Protein AF-A0A9C8AJG7-F1 (afdb_monomer_lite)

pLDDT: mean 91.14, std 8.55, range [65.0, 98.56]

Sequence (65 aa):
VILEERQEGLFLRPAAAFPVEIYTPERKAEFLLNNAVTPEDYRRAVEEVSRMGLAPEKIPHEKPR

Foldseek 3Di:
DDWDADPVGIDDDDDDDDDDDDDDLLVVLQCQQAPQQDPVSNVVSCVVNVVSVHHSVPRDHDHHD

Radius of gyration: 20.15 Å; chains: 1; bounding box: 24×40×53 Å

Secondary structure (DSSP, 8-state):
--EEEETTEEEEPP---PPPP---HHHHHHHHHHT--SHHHHHHHHHHHHHTT--GGGS--PPP-

Structure (mmCIF, N/CA/C/O backbone):
data_AF-A0A9C8AJG7-F1
#
_entry.id   AF-A0A9C8AJG7-F1
#
loop_
_atom_site.group_PDB
_atom_site.id
_atom_site.type_symbol
_atom_site.label_atom_id
_atom_site.label_alt_id
_atom_site.label_comp_id
_atom_site.label_asym_id
_atom_site.label_entity_id
_atom_site.label_seq_id
_atom_site.pdbx_PDB_ins_code
_atom_site.Cartn_x
_atom_site.Cartn_y
_atom_site.Cartn_z
_atom_site.occupancy
_atom_site.B_iso_or_equiv
_atom_site.auth_seq_id
_atom_site.auth_comp_id
_atom_site.auth_asym_id
_atom_site.auth_atom_id
_atom_site.pdbx_PDB_model_num
ATOM 1 N N . VAL A 1 1 ? 2.877 9.267 25.701 1.00 65.00 1 VAL A N 1
ATOM 2 C CA . VAL A 1 1 ? 2.315 10.224 26.685 1.00 65.00 1 VAL A CA 1
ATOM 3 C C . VAL A 1 1 ? 3.347 11.317 26.891 1.00 65.00 1 VAL A C 1
ATOM 5 O O . VAL A 1 1 ? 4.509 10.971 27.054 1.00 65.00 1 VAL A O 1
ATOM 8 N N . ILE A 1 2 ? 2.962 12.592 26.787 1.00 75.25 2 ILE A N 1
ATOM 9 C CA . ILE A 1 2 ? 3.871 13.738 26.974 1.00 75.25 2 ILE A CA 1
ATOM 10 C C . ILE A 1 2 ? 3.478 14.440 28.272 1.00 75.25 2 ILE A C 1
ATOM 12 O O . ILE A 1 2 ? 2.292 14.693 28.494 1.00 75.25 2 ILE A O 1
ATOM 16 N N . LEU A 1 3 ? 4.478 14.722 29.105 1.00 78.69 3 LEU A N 1
ATOM 17 C CA . LEU A 1 3 ? 4.345 15.369 30.403 1.00 78.69 3 LEU A CA 1
ATOM 18 C C . LEU A 1 3 ? 5.055 16.726 30.339 1.00 78.69 3 LEU A C 1
ATOM 20 O O . LEU A 1 3 ? 6.239 16.773 30.013 1.00 78.69 3 LEU A O 1
ATOM 24 N N . GLU A 1 4 ? 4.338 17.812 30.613 1.00 83.12 4 GLU A N 1
ATOM 25 C CA . GLU A 1 4 ? 4.909 19.163 30.682 1.00 83.12 4 GLU A CA 1
ATOM 26 C C . GLU A 1 4 ? 4.909 19.643 32.138 1.00 83.12 4 GLU A C 1
ATOM 28 O O . GLU A 1 4 ? 3.895 19.531 32.824 1.00 83.12 4 GLU A O 1
ATOM 33 N N . GLU A 1 5 ? 6.020 20.196 32.621 1.00 83.69 5 GLU A N 1
ATOM 34 C CA . GLU A 1 5 ? 6.065 20.860 33.928 1.00 83.69 5 GLU A CA 1
ATOM 35 C C . GLU A 1 5 ? 5.474 22.275 33.823 1.00 83.69 5 GLU A C 1
ATOM 37 O O . GLU A 1 5 ? 5.788 23.024 32.894 1.00 83.69 5 GLU A O 1
ATOM 42 N N . ARG A 1 6 ? 4.598 22.649 34.760 1.00 83.31 6 ARG A N 1
ATOM 43 C CA . ARG A 1 6 ? 4.014 23.993 34.891 1.00 83.31 6 ARG A CA 1
ATOM 44 C C . ARG A 1 6 ? 4.074 24.454 36.347 1.00 83.31 6 ARG A C 1
ATOM 46 O O . ARG A 1 6 ? 4.243 23.643 37.249 1.00 83.31 6 ARG A O 1
ATOM 53 N N . GLN A 1 7 ? 3.901 25.761 36.577 1.00 79.12 7 GLN A N 1
ATOM 54 C CA . GLN A 1 7 ? 4.004 26.382 37.912 1.00 79.12 7 GLN A CA 1
ATOM 55 C C . GLN A 1 7 ? 3.120 25.721 38.988 1.00 79.12 7 GLN A C 1
ATOM 57 O O . GLN A 1 7 ? 3.475 25.754 40.161 1.00 79.12 7 GLN A O 1
ATOM 62 N N . GLU A 1 8 ? 2.006 25.096 38.596 1.00 78.12 8 GLU A N 1
ATOM 63 C CA . GLU A 1 8 ? 1.058 24.425 39.500 1.00 78.12 8 GLU A CA 1
ATOM 64 C C . GLU A 1 8 ? 1.162 22.884 39.475 1.00 78.12 8 GLU A C 1
ATOM 66 O O . GLU A 1 8 ? 0.346 22.199 40.088 1.00 78.12 8 GLU A O 1
ATOM 71 N N . GLY A 1 9 ? 2.155 22.315 38.778 1.00 83.94 9 GLY A N 1
ATOM 72 C CA . GLY A 1 9 ? 2.395 20.871 38.715 1.00 83.94 9 GLY A CA 1
ATOM 73 C C . GLY A 1 9 ? 2.560 20.320 37.297 1.00 83.94 9 GLY A C 1
ATOM 74 O O . GLY A 1 9 ? 2.971 21.015 36.371 1.00 83.94 9 GLY A O 1
ATOM 75 N N . LEU A 1 10 ? 2.263 19.032 37.124 1.00 85.25 10 LEU A N 1
ATOM 76 C CA . LEU A 1 10 ? 2.456 18.319 35.860 1.00 85.25 10 LEU A CA 1
ATOM 77 C C . LEU A 1 10 ? 1.202 18.400 34.985 1.00 85.25 10 LEU A C 1
ATOM 79 O O . LEU A 1 10 ? 0.122 17.961 35.379 1.00 85.25 10 LEU A O 1
ATOM 83 N N . PHE A 1 11 ? 1.356 18.910 33.767 1.00 80.94 11 PHE A N 1
ATOM 84 C CA . PHE A 1 11 ? 0.304 18.951 32.763 1.00 80.94 11 PHE A CA 1
ATOM 85 C C . PHE A 1 11 ? 0.413 17.738 31.834 1.00 80.94 11 PHE A C 1
ATOM 87 O O . PHE A 1 11 ? 1.319 17.629 31.003 1.00 80.94 11 PHE A O 1
ATOM 94 N N . LEU A 1 12 ? -0.532 16.809 31.980 1.00 83.25 12 LEU A N 1
ATOM 95 C CA . LEU A 1 12 ? -0.723 15.692 31.059 1.00 83.25 12 LEU A CA 1
ATOM 96 C C . LEU A 1 12 ? -1.545 16.161 29.863 1.00 83.25 12 LEU A C 1
ATOM 98 O O . LEU A 1 12 ? -2.685 16.599 30.020 1.00 83.25 12 LEU A O 1
ATOM 102 N N . ARG A 1 13 ? -0.998 16.012 28.651 1.00 80.69 13 ARG A N 1
ATOM 103 C CA . ARG A 1 13 ? -1.804 16.217 27.443 1.00 80.69 13 ARG A CA 1
ATOM 104 C C . ARG A 1 13 ? -2.943 15.187 27.412 1.00 80.69 13 ARG A C 1
ATOM 106 O O . ARG A 1 13 ? -2.645 13.993 27.523 1.00 80.69 13 ARG A O 1
ATOM 113 N N . PRO A 1 14 ? -4.212 15.615 27.246 1.00 78.19 14 PRO A N 1
ATOM 114 C CA . PRO A 1 14 ? -5.335 14.695 27.132 1.00 78.19 14 PRO A CA 1
ATOM 115 C C . PRO A 1 14 ? -5.078 13.671 26.029 1.00 78.19 14 PRO A C 1
ATOM 117 O O . PRO A 1 14 ? -4.702 14.029 24.911 1.00 78.19 14 PRO A O 1
ATOM 120 N N . ALA A 1 15 ? -5.272 12.392 26.343 1.00 77.50 15 ALA A N 1
ATOM 121 C CA . ALA A 1 15 ? -5.251 11.349 25.334 1.00 77.50 15 ALA A CA 1
ATOM 122 C C . ALA A 1 15 ? -6.473 11.537 24.424 1.00 77.50 15 ALA A C 1
ATOM 124 O O . ALA A 1 15 ? -7.611 11.424 24.876 1.00 77.50 15 ALA A O 1
ATOM 125 N N . ALA A 1 16 ? -6.238 11.859 23.154 1.00 79.81 16 ALA A N 1
ATOM 126 C CA . ALA A 1 16 ? -7.287 11.937 22.147 1.00 79.81 16 ALA A CA 1
ATOM 127 C C . ALA A 1 16 ? -7.434 10.578 21.452 1.00 79.81 16 ALA A C 1
ATOM 129 O O . ALA A 1 16 ? -6.443 9.984 21.021 1.00 79.81 16 ALA A O 1
ATOM 130 N N . ALA A 1 17 ? -8.671 10.092 21.339 1.00 77.19 17 ALA A N 1
ATOM 131 C CA . ALA A 1 17 ? -8.992 8.949 20.498 1.00 77.19 17 ALA A CA 1
ATOM 132 C C . ALA A 1 17 ? -9.212 9.446 19.065 1.00 77.19 17 ALA A C 1
ATOM 134 O O . ALA A 1 17 ? -10.151 10.196 18.802 1.00 77.19 17 ALA A O 1
ATOM 135 N N . PHE A 1 18 ? -8.338 9.036 18.150 1.00 80.88 18 PHE A N 1
ATOM 136 C CA . PHE A 1 18 ? -8.520 9.274 16.722 1.00 80.88 18 PHE A CA 1
ATOM 137 C C . PHE A 1 18 ? -9.163 8.039 16.081 1.00 80.88 18 PHE A C 1
ATOM 139 O O . PHE A 1 18 ? -8.828 6.917 16.477 1.00 80.88 18 PHE A O 1
ATOM 146 N N . PRO A 1 19 ? -10.077 8.210 15.111 1.00 78.44 19 PRO A N 1
ATOM 147 C CA . PRO A 1 19 ? -10.591 7.0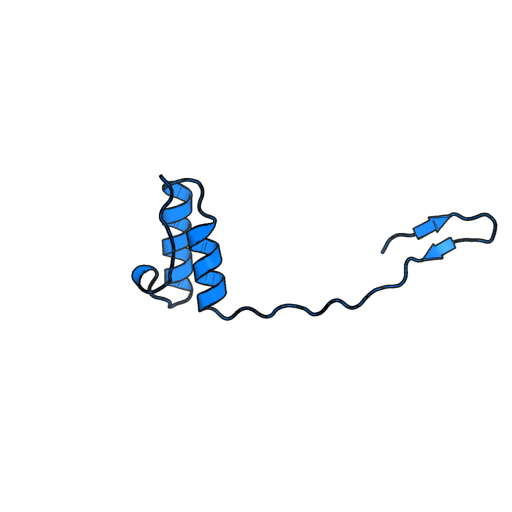83 14.349 1.00 78.44 19 PRO A CA 1
ATOM 148 C C . PRO A 1 19 ? -9.426 6.366 13.661 1.00 78.44 19 PRO A C 1
ATOM 150 O O . PRO A 1 19 ? -8.588 6.993 13.015 1.00 78.44 19 PRO A O 1
ATOM 153 N N . VAL A 1 20 ? -9.370 5.045 13.823 1.00 82.31 20 VAL A N 1
ATOM 154 C CA . VAL A 1 20 ? -8.400 4.205 13.121 1.00 82.31 20 VAL A CA 1
ATOM 155 C C . VAL A 1 20 ? -9.015 3.826 11.787 1.00 82.31 20 VAL A C 1
ATOM 157 O O . VAL A 1 20 ? -10.058 3.174 11.745 1.00 82.31 20 VAL A O 1
ATOM 160 N N . GLU A 1 21 ? -8.381 4.236 10.694 1.00 80.31 21 GLU A N 1
ATOM 161 C CA . GLU A 1 21 ? -8.825 3.827 9.370 1.00 80.31 21 GLU A CA 1
ATOM 162 C C . GLU A 1 21 ? -8.422 2.369 9.114 1.00 80.31 21 GLU A C 1
ATOM 164 O O . GLU A 1 21 ? -7.241 2.013 9.114 1.00 80.31 21 GLU A O 1
ATOM 169 N N . ILE A 1 22 ? -9.419 1.500 8.932 1.00 89.12 22 ILE A N 1
ATOM 170 C CA . ILE A 1 22 ? -9.210 0.083 8.633 1.00 89.12 22 ILE A CA 1
ATOM 171 C C . ILE A 1 22 ? -9.268 -0.101 7.119 1.00 89.12 22 ILE A C 1
ATOM 173 O O . ILE A 1 22 ? -10.341 -0.112 6.521 1.00 89.12 22 ILE A O 1
ATOM 177 N N . TYR A 1 23 ? -8.103 -0.277 6.501 1.00 92.00 23 TYR A N 1
ATOM 178 C CA . TYR A 1 23 ? -8.016 -0.537 5.066 1.00 92.00 23 TYR A CA 1
ATOM 179 C C . TYR A 1 23 ? -8.313 -1.991 4.710 1.00 92.00 23 TYR A C 1
ATOM 181 O O . TYR A 1 23 ? -7.837 -2.921 5.377 1.00 92.00 23 TYR A O 1
ATOM 189 N N . THR A 1 24 ? -9.024 -2.171 3.594 1.00 95.50 24 THR A N 1
ATOM 190 C CA . THR A 1 24 ? -9.196 -3.482 2.962 1.00 95.50 24 THR A CA 1
ATOM 191 C C . THR A 1 24 ? -7.847 -4.021 2.464 1.00 95.50 24 THR A C 1
ATOM 193 O O . THR A 1 24 ? -6.905 -3.242 2.259 1.00 95.50 24 THR A O 1
ATOM 196 N N . PRO A 1 25 ? -7.714 -5.344 2.264 1.00 96.75 25 PRO A N 1
ATOM 197 C CA . PRO A 1 25 ? -6.509 -5.928 1.678 1.00 96.75 25 PRO A CA 1
ATOM 198 C C . PRO A 1 25 ? -6.109 -5.280 0.343 1.00 96.75 25 PRO A C 1
ATOM 200 O O . PRO A 1 25 ? -4.934 -4.993 0.134 1.00 96.75 25 PRO A O 1
ATOM 203 N N . GLU A 1 26 ? -7.076 -4.970 -0.520 1.00 97.38 26 GLU A N 1
ATOM 204 C CA . GLU A 1 26 ? -6.856 -4.353 -1.833 1.00 97.38 26 GLU A CA 1
ATOM 205 C C . GLU A 1 26 ? -6.314 -2.932 -1.697 1.00 97.38 26 GLU A C 1
ATOM 207 O O . GLU A 1 26 ? -5.369 -2.563 -2.392 1.00 97.38 26 GLU A O 1
ATOM 212 N N . ARG A 1 27 ? -6.847 -2.147 -0.751 1.00 97.19 27 ARG A N 1
ATOM 213 C CA . ARG A 1 27 ? -6.352 -0.791 -0.501 1.00 97.19 27 ARG A CA 1
ATOM 214 C C . ARG A 1 27 ? -4.928 -0.800 0.059 1.00 97.19 27 ARG A C 1
ATOM 216 O O . ARG A 1 27 ? -4.117 0.047 -0.302 1.00 97.19 27 ARG A O 1
ATOM 223 N N . LYS A 1 28 ? -4.587 -1.781 0.901 1.00 97.19 28 LYS A N 1
ATOM 224 C CA . LYS A 1 28 ? -3.201 -1.985 1.362 1.00 97.19 28 LYS A CA 1
ATOM 225 C C . LYS A 1 28 ? -2.274 -2.361 0.207 1.00 97.19 28 LYS A C 1
ATOM 227 O O . LYS A 1 28 ? -1.176 -1.819 0.121 1.00 97.19 28 LYS A O 1
ATOM 232 N N . ALA A 1 29 ? -2.720 -3.243 -0.686 1.00 98.19 29 ALA A N 1
ATOM 233 C CA . ALA A 1 29 ? -1.958 -3.622 -1.871 1.00 98.19 29 ALA A CA 1
ATOM 234 C C . ALA A 1 29 ? -1.705 -2.427 -2.800 1.00 98.19 29 ALA A C 1
ATOM 236 O O . ALA A 1 29 ? -0.584 -2.234 -3.265 1.00 98.19 29 ALA A O 1
ATOM 237 N N . GLU A 1 30 ? -2.714 -1.582 -3.007 1.00 97.94 30 GLU A N 1
ATOM 238 C CA . GLU A 1 30 ? -2.583 -0.344 -3.775 1.00 97.94 30 GLU A CA 1
ATOM 239 C C . GLU A 1 30 ? -1.511 0.579 -3.184 1.00 97.94 30 GLU A C 1
ATOM 241 O O . GLU A 1 30 ? -0.691 1.126 -3.923 1.00 97.94 30 GLU A O 1
ATOM 246 N N . PHE A 1 31 ? -1.463 0.719 -1.855 1.00 97.31 31 PHE A N 1
ATOM 247 C CA . PHE A 1 31 ? -0.423 1.508 -1.201 1.00 97.31 31 PHE A CA 1
ATOM 248 C C . PHE A 1 31 ? 0.972 0.911 -1.365 1.00 97.31 31 PHE A C 1
ATOM 250 O O . PHE A 1 31 ? 1.911 1.666 -1.605 1.00 97.31 31 PHE A O 1
ATOM 257 N N . LEU A 1 32 ? 1.127 -0.410 -1.246 1.00 97.69 32 LEU A N 1
ATOM 258 C CA . LEU A 1 32 ? 2.425 -1.062 -1.438 1.00 97.69 32 LEU A CA 1
ATOM 259 C C . LEU A 1 32 ? 2.973 -0.804 -2.845 1.00 97.69 32 LEU A C 1
ATOM 261 O O . LEU A 1 32 ? 4.151 -0.493 -2.995 1.00 97.69 32 LEU A O 1
ATOM 265 N N . LEU A 1 33 ? 2.114 -0.901 -3.860 1.00 98.19 33 LEU A N 1
ATOM 266 C CA . LEU A 1 33 ? 2.511 -0.761 -5.259 1.00 98.19 33 LEU A CA 1
ATOM 267 C C . LEU A 1 33 ? 2.793 0.698 -5.643 1.00 98.19 33 LEU A C 1
ATOM 269 O O . LEU A 1 33 ? 3.821 0.963 -6.258 1.00 98.19 33 LEU A O 1
ATOM 273 N N . ASN A 1 34 ? 1.935 1.645 -5.245 1.00 97.75 34 ASN A N 1
ATOM 274 C CA . ASN A 1 34 ? 2.095 3.062 -5.607 1.00 97.75 34 ASN A CA 1
ATOM 275 C C . ASN A 1 34 ? 3.189 3.793 -4.813 1.00 97.75 34 ASN A C 1
ATOM 277 O O . ASN A 1 34 ? 3.649 4.844 -5.248 1.00 97.75 34 ASN A O 1
ATOM 281 N N . ASN A 1 35 ? 3.611 3.273 -3.655 1.00 96.50 35 ASN A N 1
ATOM 282 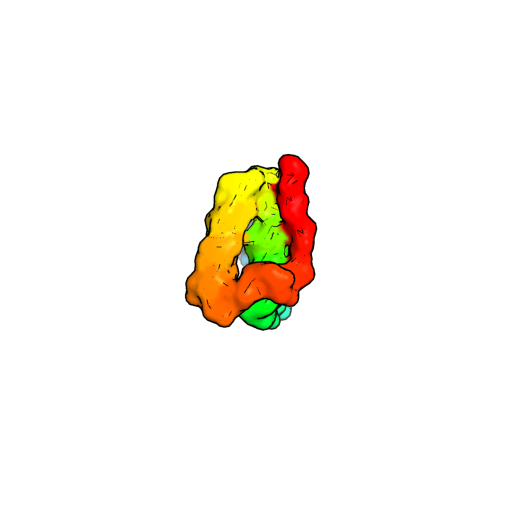C CA . ASN A 1 35 ? 4.712 3.865 -2.882 1.00 96.50 35 ASN A CA 1
ATOM 283 C C . ASN A 1 35 ? 6.089 3.272 -3.222 1.00 96.50 35 ASN A C 1
ATOM 285 O O . ASN A 1 35 ? 7.083 3.652 -2.604 1.00 96.50 35 ASN A O 1
ATOM 289 N N . ALA A 1 36 ? 6.177 2.348 -4.180 1.00 97.44 36 ALA A N 1
ATOM 290 C CA . ALA A 1 36 ? 7.461 1.867 -4.663 1.00 97.44 36 ALA A CA 1
ATOM 291 C C . ALA A 1 36 ? 8.186 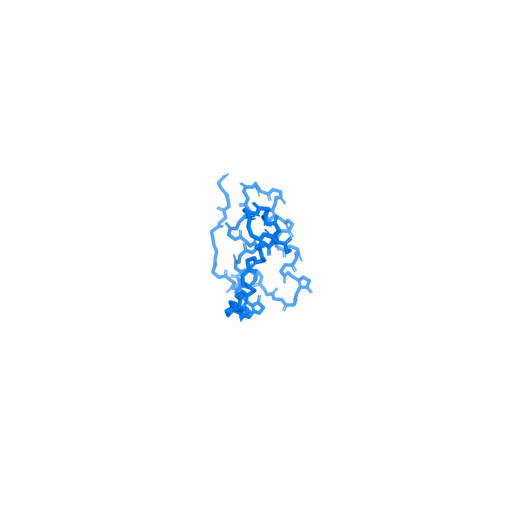2.975 -5.441 1.00 97.44 36 ALA A C 1
ATOM 293 O 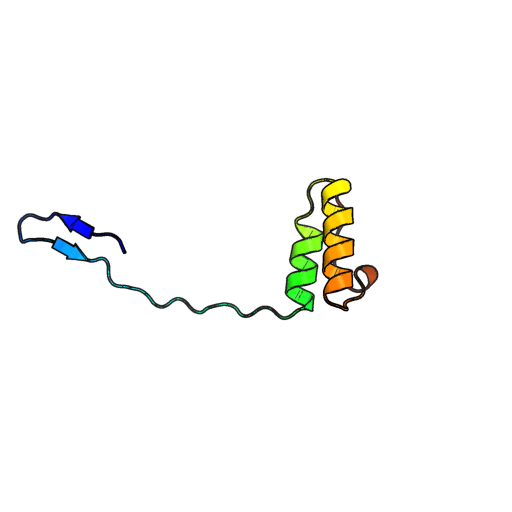O . ALA A 1 36 ? 7.706 3.433 -6.474 1.00 97.44 36 ALA A O 1
ATOM 294 N N . VAL A 1 37 ? 9.353 3.395 -4.947 1.00 96.75 37 VAL A N 1
ATOM 295 C CA . VAL A 1 37 ? 10.133 4.487 -5.555 1.00 96.75 37 VAL A CA 1
ATOM 296 C C . VAL A 1 37 ? 11.085 3.957 -6.625 1.00 96.75 37 VAL A C 1
ATOM 298 O O . VAL A 1 37 ? 11.281 4.609 -7.647 1.00 96.75 37 VAL A O 1
ATOM 301 N N . THR A 1 38 ? 11.663 2.774 -6.405 1.00 96.94 38 THR A N 1
ATOM 302 C CA . THR A 1 38 ? 12.587 2.123 -7.344 1.00 96.94 38 THR A CA 1
ATOM 303 C C . THR A 1 38 ? 11.953 0.896 -8.009 1.00 96.94 38 THR A C 1
ATOM 305 O O . THR A 1 38 ? 11.017 0.303 -7.457 1.00 96.94 38 THR A O 1
ATOM 308 N N . PRO A 1 39 ? 12.462 0.451 -9.173 1.00 97.00 39 PRO A N 1
ATOM 309 C CA . PRO A 1 39 ? 12.051 -0.820 -9.770 1.00 97.00 39 PRO A CA 1
ATOM 310 C C . PRO A 1 39 ? 12.244 -2.021 -8.829 1.00 97.00 39 PRO A C 1
ATOM 312 O O . PRO A 1 39 ? 11.426 -2.944 -8.815 1.00 97.00 39 PRO A O 1
ATOM 315 N N . GLU A 1 40 ? 13.296 -2.010 -8.009 1.00 97.38 40 GLU A N 1
ATOM 316 C CA . GLU A 1 40 ? 13.568 -3.040 -7.008 1.00 97.38 40 GLU A CA 1
ATOM 317 C C . GLU A 1 40 ? 12.514 -3.042 -5.896 1.00 97.38 40 GLU A C 1
ATOM 319 O O . GLU A 1 40 ? 12.028 -4.113 -5.519 1.00 97.38 40 GLU A O 1
ATOM 324 N N . ASP A 1 41 ? 12.121 -1.863 -5.403 1.00 97.81 41 ASP A N 1
ATOM 325 C CA . ASP A 1 41 ? 11.033 -1.724 -4.430 1.00 97.81 41 ASP A CA 1
ATOM 326 C C . ASP A 1 41 ? 9.712 -2.206 -5.022 1.00 97.81 41 ASP A C 1
ATOM 328 O O . ASP A 1 41 ? 8.966 -2.929 -4.363 1.00 97.81 41 ASP A O 1
ATOM 332 N N . TYR A 1 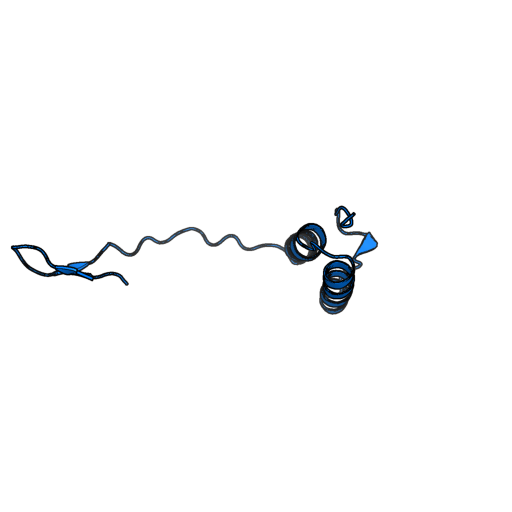42 ? 9.455 -1.880 -6.289 1.00 98.00 42 TYR A N 1
ATOM 333 C CA . TYR A 1 42 ? 8.245 -2.310 -6.979 1.00 98.00 42 TYR A CA 1
ATOM 334 C C . TYR A 1 42 ? 8.184 -3.831 -7.097 1.00 98.00 42 TYR A C 1
ATOM 336 O O . TYR A 1 42 ? 7.158 -4.439 -6.794 1.00 98.00 42 TYR A O 1
ATOM 344 N N . ARG A 1 43 ? 9.300 -4.481 -7.448 1.00 98.00 43 ARG A N 1
ATOM 345 C CA . ARG A 1 43 ? 9.375 -5.947 -7.495 1.00 98.00 43 ARG A CA 1
ATOM 346 C C . ARG A 1 43 ? 9.062 -6.572 -6.133 1.00 98.00 43 ARG A C 1
ATOM 348 O O . ARG A 1 43 ? 8.325 -7.553 -6.067 1.00 98.00 43 ARG A O 1
ATOM 355 N N . ARG A 1 44 ? 9.570 -5.985 -5.045 1.00 98.25 44 ARG A N 1
ATOM 356 C CA . ARG A 1 44 ? 9.271 -6.434 -3.674 1.00 98.25 44 ARG A CA 1
ATOM 357 C C . ARG A 1 44 ? 7.805 -6.209 -3.304 1.00 98.25 44 ARG A C 1
ATOM 359 O O . ARG A 1 44 ? 7.203 -7.085 -2.690 1.00 98.25 44 ARG A O 1
ATOM 366 N N . ALA A 1 45 ? 7.224 -5.078 -3.699 1.00 98.25 45 ALA A N 1
ATOM 367 C CA . ALA A 1 45 ? 5.811 -4.787 -3.482 1.00 98.25 45 ALA A CA 1
ATOM 368 C C . ALA A 1 45 ? 4.907 -5.795 -4.212 1.00 98.25 45 ALA A C 1
ATOM 370 O O . ALA A 1 45 ? 3.962 -6.308 -3.621 1.00 98.25 45 ALA A O 1
ATOM 371 N N . VAL A 1 46 ? 5.234 -6.150 -5.458 1.00 98.38 46 VAL A N 1
ATOM 372 C CA . VAL A 1 46 ? 4.523 -7.183 -6.235 1.00 98.38 46 VAL A CA 1
ATOM 373 C C . VAL A 1 46 ? 4.576 -8.548 -5.542 1.00 98.38 46 VAL A C 1
ATOM 375 O O . VAL A 1 46 ? 3.548 -9.223 -5.439 1.00 98.38 46 VAL A O 1
ATOM 378 N N . GLU A 1 47 ? 5.746 -8.959 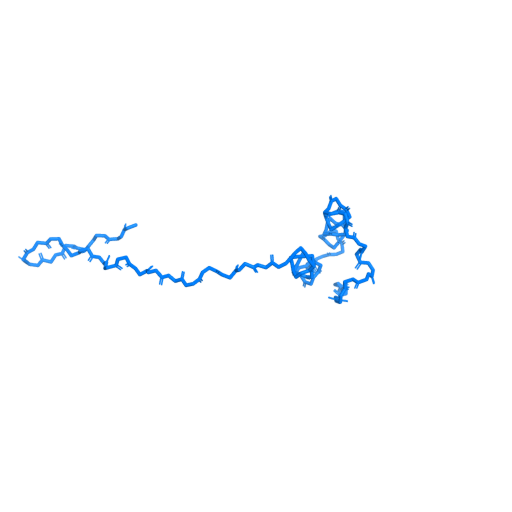-5.040 1.00 98.56 47 GLU A N 1
ATOM 379 C CA . GLU A 1 47 ? 5.884 -10.204 -4.271 1.00 98.56 47 GLU A CA 1
ATOM 380 C C . GLU A 1 47 ? 5.013 -10.187 -3.009 1.00 98.56 47 GLU A C 1
ATOM 382 O O . GLU A 1 47 ? 4.345 -11.175 -2.707 1.00 98.56 47 GLU A O 1
ATOM 387 N N . GLU A 1 48 ? 4.984 -9.066 -2.289 1.00 98.44 48 GLU A N 1
ATOM 388 C CA . GLU A 1 48 ? 4.207 -8.937 -1.057 1.00 98.44 48 GLU A CA 1
ATOM 389 C C . GLU A 1 48 ? 2.698 -8.975 -1.321 1.00 98.44 48 GLU A C 1
ATOM 391 O O . GLU A 1 48 ? 1.978 -9.736 -0.677 1.00 98.44 48 GLU A O 1
ATOM 396 N N . VAL A 1 49 ? 2.218 -8.253 -2.338 1.00 98.38 49 VAL A N 1
ATOM 397 C CA . VAL A 1 49 ? 0.808 -8.306 -2.762 1.00 98.38 49 VAL A CA 1
ATOM 398 C C . VAL A 1 49 ? 0.410 -9.721 -3.189 1.00 98.38 49 VAL A C 1
ATOM 400 O O . VAL A 1 49 ? -0.678 -10.187 -2.849 1.00 98.38 49 VAL A O 1
ATOM 403 N N . SER A 1 50 ? 1.315 -10.447 -3.849 1.00 98.06 50 SER A N 1
ATOM 404 C CA . SER A 1 50 ? 1.084 -11.849 -4.212 1.00 98.06 50 SER A CA 1
ATOM 405 C C . SER A 1 50 ? 0.980 -12.755 -2.977 1.00 98.06 50 SER A C 1
ATOM 407 O O . SER A 1 50 ? 0.106 -13.620 -2.919 1.00 98.06 50 SER A O 1
ATOM 409 N N . ARG A 1 51 ? 1.817 -12.543 -1.948 1.00 98.31 51 ARG A N 1
ATOM 410 C CA . ARG A 1 51 ? 1.735 -13.274 -0.663 1.00 98.31 51 ARG A CA 1
ATOM 411 C C . ARG A 1 51 ? 0.448 -12.981 0.106 1.00 98.31 51 ARG A C 1
ATOM 413 O O . ARG A 1 51 ? -0.022 -13.847 0.838 1.00 98.31 51 ARG A O 1
ATOM 420 N N . MET A 1 52 ? -0.147 -11.805 -0.091 1.00 96.75 52 MET A N 1
ATOM 421 C CA . MET A 1 52 ? -1.473 -11.468 0.440 1.00 96.75 52 MET A CA 1
ATOM 422 C C . MET A 1 52 ? -2.618 -12.213 -0.275 1.00 96.75 52 MET A C 1
ATOM 424 O O . MET A 1 52 ? -3.768 -12.085 0.140 1.00 96.75 52 MET A O 1
ATOM 428 N N . GLY A 1 53 ? -2.330 -12.984 -1.332 1.00 97.94 53 GLY A N 1
ATOM 429 C CA . GLY A 1 53 ? -3.326 -13.716 -2.120 1.00 97.94 53 GLY A CA 1
ATOM 430 C C . GLY A 1 53 ? -4.058 -12.853 -3.150 1.00 97.94 53 GLY A C 1
ATOM 431 O O . GLY A 1 53 ? -5.087 -13.268 -3.682 1.00 97.94 53 GLY A O 1
ATOM 432 N N . LEU A 1 54 ? -3.546 -11.653 -3.428 1.00 98.06 54 LEU A N 1
ATOM 433 C CA . LEU A 1 54 ? -4.103 -10.722 -4.404 1.00 98.06 54 LEU A CA 1
ATOM 434 C C . LEU A 1 54 ? -3.293 -10.771 -5.701 1.00 98.06 54 LEU A C 1
ATOM 436 O O . LEU A 1 54 ? -2.097 -11.044 -5.690 1.00 98.06 54 LEU A O 1
ATOM 440 N N . ALA A 1 55 ? -3.952 -10.483 -6.821 1.00 97.81 55 ALA A N 1
ATOM 441 C CA . ALA A 1 55 ? -3.317 -10.376 -8.131 1.00 97.81 55 ALA A CA 1
ATOM 442 C C . ALA A 1 55 ? -2.814 -8.933 -8.337 1.00 97.81 55 ALA A C 1
ATOM 444 O O . ALA A 1 55 ? -3.659 -8.044 -8.507 1.00 97.81 55 ALA A O 1
ATOM 445 N N . PRO A 1 56 ? -1.493 -8.659 -8.311 1.00 97.12 56 PRO A N 1
ATOM 446 C CA . PRO A 1 56 ? -0.961 -7.294 -8.370 1.00 97.12 56 PRO A CA 1
ATOM 447 C C . PRO A 1 56 ? -1.416 -6.524 -9.614 1.00 97.12 56 PRO A C 1
ATOM 449 O O . PRO A 1 56 ? -1.712 -5.337 -9.537 1.00 97.12 56 PRO A O 1
ATOM 452 N N . GLU A 1 57 ? -1.555 -7.208 -10.749 1.00 96.56 57 GLU A N 1
ATOM 453 C CA . GLU A 1 57 ? -2.008 -6.649 -12.023 1.00 96.56 57 GLU A CA 1
ATOM 454 C C . GLU A 1 57 ? -3.475 -6.195 -12.030 1.00 96.56 57 GLU A C 1
ATOM 456 O O . GLU A 1 57 ? -3.875 -5.435 -12.909 1.00 96.56 57 GLU A O 1
ATOM 461 N N . LYS A 1 58 ? -4.284 -6.648 -11.063 1.00 97.62 58 LYS A N 1
ATOM 462 C CA . LYS A 1 58 ? -5.686 -6.226 -10.904 1.00 97.62 58 LYS A CA 1
ATOM 463 C C . LYS A 1 58 ? -5.843 -5.039 -9.956 1.00 97.62 58 LYS A C 1
ATOM 465 O O . LYS A 1 58 ? -6.937 -4.489 -9.861 1.00 97.62 58 LYS A O 1
ATOM 470 N N . ILE A 1 59 ? -4.782 -4.661 -9.244 1.00 97.88 59 ILE A N 1
ATOM 471 C CA . ILE A 1 59 ? -4.788 -3.519 -8.332 1.00 97.88 59 ILE A CA 1
ATOM 472 C C . ILE A 1 59 ? -4.488 -2.248 -9.138 1.00 97.88 59 ILE A C 1
ATOM 474 O O . ILE A 1 59 ? -3.512 -2.240 -9.886 1.00 97.88 59 ILE A O 1
ATOM 478 N N . PRO A 1 60 ? -5.268 -1.162 -9.009 1.00 97.12 60 PRO A N 1
ATOM 479 C CA . PRO A 1 60 ? -4.959 0.103 -9.675 1.00 97.12 60 PRO A CA 1
ATOM 480 C C . PRO A 1 60 ? -3.646 0.699 -9.146 1.00 97.12 60 PRO A C 1
ATOM 482 O O . PRO A 1 60 ? -3.557 1.037 -7.971 1.00 97.12 60 PRO A O 1
ATOM 485 N N . HIS A 1 61 ? -2.613 0.820 -9.980 1.00 96.31 61 HIS A N 1
ATOM 486 C CA . HIS A 1 61 ? -1.354 1.462 -9.588 1.00 96.31 61 HIS A CA 1
ATOM 487 C C . HIS A 1 61 ? -0.521 1.899 -10.796 1.00 96.31 61 HIS A C 1
ATOM 489 O O . HIS A 1 61 ? -0.671 1.366 -11.898 1.00 96.31 61 HIS A O 1
ATOM 495 N N . GLU A 1 62 ? 0.396 2.838 -10.569 1.00 94.88 62 GLU A N 1
ATOM 496 C CA . GLU A 1 62 ? 1.411 3.248 -11.539 1.00 94.88 62 GLU A CA 1
ATOM 497 C C . GLU A 1 62 ? 2.773 2.639 -11.182 1.00 94.88 62 GLU A C 1
ATOM 499 O O . GLU A 1 62 ? 3.125 2.502 -10.012 1.00 94.88 62 GLU A O 1
ATOM 504 N N . LYS A 1 63 ? 3.548 2.243 -12.197 1.00 93.00 63 LYS A N 1
ATOM 505 C CA . LYS A 1 63 ? 4.907 1.723 -11.990 1.00 93.00 63 LYS A CA 1
ATOM 506 C C . LYS A 1 63 ? 5.896 2.885 -11.840 1.00 93.00 63 LYS A C 1
ATOM 508 O O . LYS A 1 63 ? 5.751 3.870 -12.571 1.00 93.00 63 LYS A O 1
ATOM 513 N N . PRO A 1 64 ? 6.917 2.768 -10.971 1.00 90.38 64 PRO A N 1
ATOM 514 C CA . PRO A 1 64 ? 7.989 3.756 -10.911 1.00 90.38 64 PRO A CA 1
ATOM 515 C C . PRO A 1 64 ? 8.713 3.865 -12.261 1.00 90.38 64 PRO A C 1
ATOM 517 O O . PRO A 1 64 ? 8.797 2.885 -13.009 1.00 90.38 64 PRO A O 1
ATOM 520 N N . ARG A 1 65 ? 9.178 5.080 -12.575 1.00 82.75 65 ARG A N 1
ATOM 521 C CA . ARG A 1 65 ? 9.881 5.413 -13.824 1.00 82.75 65 ARG A CA 1
ATOM 522 C C . ARG A 1 65 ? 11.349 5.018 -13.790 1.00 82.75 65 ARG A C 1
ATOM 524 O O . ARG A 1 65 ? 11.949 5.105 -12.698 1.00 82.75 65 ARG A O 1
#